Protein AF-A0A935B4H3-F1 (afdb_monomer_lite)

Radius of gyration: 15.58 Å; chains: 1; bounding box: 33×42×38 Å

Secondary structure (DSSP, 8-state):
-TT--EEEEEEEPTTSSEEEEEE---TTTSTT-S-SEEEEEEEEHHHHGGGGGSHHHHHHHHHTT------SEEEEEEEEE-TTS-EEEEEEE-HHHHT--PPPHHHHHHHHHH----SS-HHHHHHHHHHHHHTTTTHHHHHHHHHHHHHHTBTTBSSGGG-TT--EEEEEE---

Sequence (176 aa):
MQWKHYPADDAFDSGGIYQWFYHSHSLEDRPGAAEHGHFHLFARTEALGAETTCARERTFLARFGAHPSAASTRHLVSIGLTPKGLPCSLFTVNSWVTGDQMLSAHATLRLLRGIQLDTGQPIIDRVIVAVLRLNDHALPALMQERDETLLRHQGEAADVLADLSVEELSLLPLEL

Foldseek 3Di:
DAPQWPVNVFFAFPLRFKTKTKGAHDCVVPPPDQFGIKMWIKTFCVNVDCLCVDPQFQVVQVVQLHHDDPFGIETQWMFTAGPVRHTWKIFDWFCLLVVHRYGQLVSSLVCLVVDQGDRVPVVVRCVSNVVSVVCNVVSSVRRVQLSVQSVVCRPVDSGSSNDPVTTTRGMDTDDD

pLDDT: mean 91.7, std 9.9, range [51.44, 98.81]

Structure (mmCIF, N/CA/C/O backbone):
data_AF-A0A935B4H3-F1
#
_entry.id   AF-A0A935B4H3-F1
#
loop_
_atom_site.group_PDB
_atom_site.id
_atom_site.type_symbol
_atom_site.label_atom_id
_atom_site.label_alt_id
_atom_site.label_comp_id
_atom_site.label_asym_id
_atom_site.label_entity_id
_atom_site.label_seq_id
_atom_site.pdbx_PDB_ins_code
_atom_site.Cartn_x
_atom_site.Cartn_y
_atom_site.Cartn_z
_atom_site.occupancy
_atom_site.B_iso_or_equiv
_atom_site.auth_seq_id
_atom_site.auth_comp_id
_atom_site.auth_asym_id
_atom_site.auth_atom_id
_atom_site.pdbx_PDB_model_num
ATOM 1 N N . MET A 1 1 ? 16.447 -13.540 2.835 1.00 51.44 1 MET A N 1
ATOM 2 C CA . MET A 1 1 ? 16.421 -13.209 4.275 1.00 51.44 1 MET A CA 1
ATOM 3 C C . MET A 1 1 ? 15.022 -12.731 4.575 1.00 51.44 1 MET A C 1
ATOM 5 O O . MET A 1 1 ? 14.513 -11.917 3.818 1.00 51.44 1 MET A O 1
ATOM 9 N N . GLN A 1 2 ? 14.415 -13.301 5.606 1.00 62.59 2 GLN A N 1
ATOM 10 C CA . GLN A 1 2 ? 13.102 -12.934 6.133 1.00 62.59 2 GLN A CA 1
ATOM 11 C C . GLN A 1 2 ? 13.032 -11.417 6.364 1.00 62.59 2 GLN A C 1
ATOM 13 O O . GLN A 1 2 ? 14.045 -10.846 6.773 1.00 62.59 2 GLN A O 1
ATOM 18 N N . TRP A 1 3 ? 11.904 -10.774 6.054 1.00 70.44 3 TRP A N 1
ATOM 19 C CA . TRP A 1 3 ? 11.687 -9.323 6.239 1.00 70.44 3 TRP A CA 1
ATOM 20 C C . TRP A 1 3 ? 12.598 -8.383 5.432 1.00 70.44 3 TRP A C 1
ATOM 22 O O . TRP A 1 3 ? 12.433 -7.167 5.475 1.00 70.44 3 TRP A O 1
ATOM 32 N N . LYS A 1 4 ? 13.569 -8.906 4.674 1.00 84.62 4 LYS A N 1
ATOM 33 C CA . LYS A 1 4 ? 14.427 -8.073 3.833 1.00 84.62 4 LYS A CA 1
ATOM 34 C C . LYS A 1 4 ? 13.645 -7.612 2.607 1.00 84.62 4 LYS A C 1
ATOM 36 O O . LYS A 1 4 ? 13.055 -8.436 1.910 1.00 84.62 4 LYS A O 1
ATOM 41 N N . HIS A 1 5 ? 13.731 -6.319 2.324 1.00 91.00 5 HIS A N 1
ATOM 42 C CA . HIS A 1 5 ? 13.156 -5.725 1.129 1.00 91.00 5 HIS A CA 1
ATOM 43 C C . HIS A 1 5 ? 13.936 -6.123 -0.126 1.00 91.00 5 HIS A C 1
ATOM 45 O O . HIS A 1 5 ? 15.172 -6.229 -0.127 1.00 91.00 5 HIS A O 1
ATOM 51 N N . TYR A 1 6 ? 13.187 -6.333 -1.203 1.00 89.94 6 TYR A N 1
ATOM 52 C CA . TYR A 1 6 ? 13.701 -6.548 -2.542 1.00 89.94 6 TYR A CA 1
ATOM 53 C C . TYR A 1 6 ? 12.961 -5.649 -3.544 1.00 89.94 6 TYR A C 1
ATOM 55 O O . TYR A 1 6 ? 11.734 -5.728 -3.625 1.00 89.94 6 TYR A O 1
ATOM 63 N N . PRO A 1 7 ? 13.688 -4.846 -4.343 1.00 91.88 7 PRO A N 1
ATOM 64 C CA . PRO A 1 7 ? 15.139 -4.623 -4.264 1.00 91.88 7 PRO A CA 1
ATOM 65 C C . PRO A 1 7 ? 15.544 -3.970 -2.927 1.00 91.88 7 PRO A C 1
ATOM 67 O O . PRO A 1 7 ? 14.691 -3.530 -2.169 1.00 91.88 7 PRO A O 1
ATOM 70 N N . ALA A 1 8 ? 16.842 -3.970 -2.605 1.00 89.06 8 ALA A N 1
ATOM 71 C CA . ALA A 1 8 ? 17.321 -3.544 -1.283 1.00 89.06 8 ALA A CA 1
ATOM 72 C C . ALA A 1 8 ? 16.995 -2.078 -0.952 1.00 89.06 8 ALA A C 1
ATOM 74 O O . ALA A 1 8 ? 16.825 -1.754 0.218 1.00 89.06 8 ALA A O 1
ATOM 75 N N . ASP A 1 9 ? 16.904 -1.238 -1.982 1.00 89.00 9 ASP A N 1
ATOM 76 C CA . ASP A 1 9 ? 16.574 0.182 -1.867 1.00 89.00 9 ASP A CA 1
ATOM 77 C C . ASP A 1 9 ? 15.100 0.465 -2.194 1.00 89.00 9 ASP A C 1
ATOM 79 O O . ASP A 1 9 ? 14.740 1.619 -2.370 1.00 89.00 9 ASP A O 1
ATOM 83 N N . ASP A 1 10 ? 14.252 -0.563 -2.293 1.00 94.19 10 ASP A N 1
ATOM 84 C CA . ASP A 1 10 ? 12.910 -0.499 -2.878 1.00 94.19 10 ASP A CA 1
ATOM 85 C C . ASP A 1 10 ? 12.917 -0.060 -4.360 1.00 94.19 10 ASP A C 1
ATOM 87 O O . ASP A 1 10 ? 13.889 0.465 -4.908 1.00 94.19 10 ASP A O 1
ATOM 91 N N . ALA A 1 11 ? 11.848 -0.384 -5.079 1.00 96.12 11 ALA A N 1
ATOM 92 C CA . ALA A 1 11 ? 11.705 -0.047 -6.487 1.00 96.12 11 ALA A CA 1
ATOM 93 C C . ALA A 1 11 ? 10.921 1.261 -6.608 1.00 96.12 11 ALA A C 1
ATOM 95 O O . ALA A 1 11 ? 9.755 1.320 -6.216 1.00 96.12 11 ALA A O 1
ATOM 96 N N . PHE A 1 12 ? 11.551 2.299 -7.155 1.00 95.06 12 PHE A N 1
ATOM 97 C CA . PHE A 1 12 ? 10.937 3.608 -7.374 1.00 95.06 12 PHE A CA 1
ATOM 98 C C . PHE A 1 12 ? 10.563 3.795 -8.835 1.00 95.06 12 PHE A C 1
ATOM 100 O O . PHE A 1 12 ? 11.391 3.581 -9.717 1.00 95.06 12 PHE A O 1
ATOM 107 N N . ASP A 1 13 ? 9.330 4.227 -9.077 1.00 93.56 13 ASP A N 1
ATOM 108 C CA . ASP A 1 13 ? 8.869 4.617 -10.406 1.00 93.56 13 ASP A CA 1
ATOM 109 C C . ASP A 1 13 ? 9.590 5.883 -10.894 1.00 93.56 13 ASP A C 1
ATOM 111 O O . ASP A 1 13 ? 9.849 6.801 -10.111 1.00 93.56 13 ASP A O 1
ATOM 115 N N . SER A 1 14 ? 9.882 5.958 -12.194 1.00 90.12 14 SER A N 1
ATOM 116 C CA . SER A 1 14 ? 10.589 7.086 -12.814 1.00 90.12 14 SER A CA 1
ATOM 117 C C . SER A 1 14 ? 9.837 8.421 -12.703 1.00 90.12 14 SER A C 1
ATOM 119 O O . SER A 1 14 ? 10.465 9.482 -12.702 1.00 90.12 14 SER A O 1
ATOM 121 N N . GLY A 1 15 ? 8.510 8.387 -12.538 1.00 87.19 15 GLY A N 1
ATOM 122 C CA . GLY A 1 15 ? 7.676 9.550 -12.233 1.00 87.19 15 GLY A CA 1
ATOM 123 C C . GLY A 1 15 ? 7.695 9.968 -10.758 1.00 87.19 15 GLY A C 1
ATOM 124 O O . GLY A 1 15 ? 7.120 10.998 -10.409 1.00 87.19 15 GLY A O 1
ATOM 125 N N . GLY A 1 16 ? 8.328 9.186 -9.879 1.00 88.38 16 GLY A N 1
ATOM 126 C CA . GLY A 1 16 ? 8.445 9.454 -8.443 1.00 88.38 16 GLY A CA 1
ATOM 127 C C . GLY A 1 16 ? 7.141 9.291 -7.656 1.00 88.38 16 GLY A C 1
ATOM 128 O O . GLY A 1 16 ? 7.106 9.604 -6.466 1.00 88.38 16 GLY A O 1
ATOM 129 N N . ILE A 1 17 ? 6.066 8.816 -8.297 1.00 93.12 17 ILE A N 1
ATOM 130 C CA . ILE A 1 17 ? 4.746 8.672 -7.668 1.00 93.12 17 ILE A CA 1
ATOM 131 C C . ILE A 1 17 ? 4.646 7.364 -6.905 1.00 93.12 17 ILE A C 1
ATOM 133 O O . ILE A 1 17 ? 4.116 7.356 -5.797 1.00 93.12 17 ILE A O 1
ATOM 137 N N . TYR A 1 18 ? 5.130 6.269 -7.483 1.00 96.94 18 TYR A N 1
ATOM 138 C CA . TYR A 1 18 ? 4.917 4.935 -6.942 1.00 96.94 18 TYR A CA 1
ATOM 139 C C . TYR A 1 18 ? 6.217 4.307 -6.459 1.00 96.94 18 TYR A C 1
ATOM 141 O O . TYR A 1 18 ? 7.304 4.577 -6.971 1.00 96.94 18 TYR A O 1
ATOM 149 N N . GLN A 1 19 ? 6.078 3.459 -5.451 1.00 96.69 19 GLN A N 1
ATOM 150 C CA . GLN A 1 19 ? 7.160 2.678 -4.879 1.00 96.69 19 GLN A CA 1
ATOM 151 C C . GLN A 1 19 ? 6.624 1.294 -4.549 1.00 96.69 19 GLN A C 1
ATOM 153 O O . GLN A 1 19 ? 5.505 1.176 -4.049 1.00 96.69 19 GLN A O 1
ATOM 158 N N . TRP A 1 20 ? 7.408 0.251 -4.787 1.00 98.25 20 TRP A N 1
ATOM 159 C CA . TRP A 1 20 ? 7.091 -1.073 -4.271 1.00 98.25 20 TRP A CA 1
ATOM 160 C C . TRP A 1 20 ? 8.327 -1.765 -3.712 1.00 98.25 20 TRP A C 1
ATOM 162 O O . TRP A 1 20 ? 9.449 -1.523 -4.148 1.00 98.25 20 TRP A O 1
ATOM 172 N N . PHE A 1 21 ? 8.113 -2.665 -2.762 1.00 97.44 21 PHE A N 1
ATOM 173 C CA . PHE A 1 21 ? 9.115 -3.651 -2.373 1.00 97.44 21 PHE A CA 1
ATOM 174 C C . PHE A 1 21 ? 8.452 -5.008 -2.184 1.00 97.44 21 PHE A C 1
ATOM 176 O O . PHE A 1 21 ? 7.261 -5.095 -1.890 1.00 97.44 21 PHE A O 1
ATOM 183 N N . TYR A 1 22 ? 9.230 -6.067 -2.365 1.00 96.81 22 TYR A N 1
ATOM 184 C CA . TYR A 1 22 ? 8.861 -7.435 -2.036 1.00 96.81 22 TYR A CA 1
ATOM 185 C C . TYR A 1 22 ? 9.571 -7.876 -0.761 1.00 96.81 22 TYR A C 1
ATOM 187 O O . TYR A 1 22 ? 10.763 -7.617 -0.594 1.00 96.81 22 TYR A O 1
ATOM 195 N N . HIS A 1 23 ? 8.877 -8.621 0.093 1.00 94.12 23 HIS A N 1
ATOM 196 C CA . HIS A 1 23 ? 9.504 -9.367 1.182 1.00 94.12 23 HIS A CA 1
ATOM 197 C C . HIS A 1 23 ? 8.788 -10.698 1.423 1.00 94.12 23 HIS A C 1
ATOM 199 O O . HIS A 1 23 ? 7.708 -10.950 0.896 1.00 94.12 23 HIS A O 1
ATOM 205 N N . SER A 1 24 ? 9.437 -11.585 2.172 1.00 89.25 24 SER A N 1
ATOM 206 C CA . SER A 1 24 ? 8.949 -12.935 2.473 1.00 89.25 24 SER A CA 1
ATOM 207 C C . SER A 1 24 ? 8.984 -13.200 3.968 1.00 89.25 24 SER A C 1
ATOM 209 O O . SER A 1 24 ? 9.978 -12.868 4.627 1.00 89.25 24 SER A O 1
ATOM 211 N N . HIS A 1 25 ? 7.958 -13.887 4.459 1.00 80.50 25 HIS A N 1
ATOM 212 C CA . HIS A 1 25 ? 7.905 -14.417 5.818 1.00 80.50 25 HIS A CA 1
ATOM 213 C C . HIS A 1 25 ? 8.476 -15.837 5.858 1.00 80.50 25 HIS A C 1
ATOM 215 O O . HIS A 1 25 ? 8.554 -16.518 4.834 1.00 80.50 25 HIS A O 1
ATOM 221 N N . SER A 1 26 ? 8.902 -16.299 7.035 1.00 69.69 26 SER A N 1
ATOM 222 C CA . SER A 1 26 ? 9.203 -17.722 7.202 1.00 69.69 26 SER A CA 1
ATOM 223 C C . SER A 1 26 ? 7.907 -18.515 7.381 1.00 69.69 26 SER A C 1
ATOM 225 O O . SER A 1 26 ? 6.886 -17.986 7.821 1.00 69.69 26 SER A O 1
ATOM 227 N N . LEU A 1 27 ? 7.966 -19.818 7.101 1.00 63.16 27 LEU A N 1
ATOM 228 C CA . LEU A 1 27 ? 6.874 -20.739 7.431 1.00 63.16 27 LEU A CA 1
ATOM 229 C C . LEU A 1 27 ? 6.638 -20.852 8.949 1.00 63.16 27 LEU A C 1
ATOM 231 O O . LEU A 1 27 ? 5.563 -21.280 9.354 1.00 63.16 27 LEU A O 1
ATOM 235 N N . GLU A 1 28 ? 7.622 -20.488 9.778 1.00 62.12 28 GLU A N 1
ATOM 236 C CA . GLU A 1 28 ? 7.480 -20.453 11.239 1.00 62.12 28 GLU A CA 1
ATOM 237 C C . GLU A 1 28 ? 6.659 -19.238 11.695 1.00 62.12 28 GLU A C 1
ATOM 239 O O . GLU A 1 28 ? 5.853 -19.367 12.613 1.00 62.12 28 GLU A O 1
ATOM 244 N N . ASP A 1 29 ? 6.795 -18.093 11.014 1.00 64.62 29 ASP A N 1
ATOM 245 C CA . ASP A 1 29 ? 6.001 -16.885 11.287 1.00 64.62 29 ASP A CA 1
ATOM 246 C C . ASP A 1 29 ? 4.543 -17.039 10.846 1.00 64.62 29 ASP A C 1
ATOM 248 O O . ASP A 1 29 ? 3.641 -16.474 11.462 1.00 64.62 29 ASP A O 1
ATOM 252 N N . ARG A 1 30 ? 4.305 -17.782 9.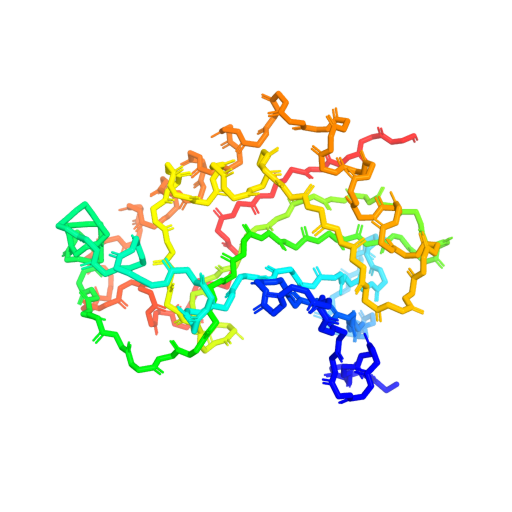754 1.00 65.38 30 ARG A N 1
ATOM 253 C CA . ARG A 1 30 ? 2.966 -18.018 9.194 1.00 65.38 30 ARG A CA 1
ATOM 254 C C . ARG A 1 30 ? 2.730 -19.510 8.901 1.00 65.38 30 ARG A C 1
ATOM 256 O O . ARG A 1 30 ? 2.701 -19.916 7.734 1.00 65.38 30 ARG A O 1
ATOM 263 N N . PRO A 1 31 ? 2.547 -20.355 9.937 1.00 57.00 31 PRO A N 1
ATOM 264 C CA . PRO A 1 31 ? 2.350 -21.790 9.759 1.00 57.00 31 PRO A CA 1
ATOM 265 C C . PRO A 1 31 ? 1.094 -22.085 8.933 1.00 57.00 31 PRO A C 1
ATOM 267 O O . PRO A 1 31 ? -0.010 -21.692 9.300 1.00 57.00 31 PRO A O 1
ATOM 270 N N . GLY A 1 32 ? 1.256 -22.798 7.816 1.00 58.06 32 GLY A N 1
ATOM 271 C CA . GLY A 1 32 ? 0.145 -23.171 6.932 1.00 58.06 32 GLY A CA 1
ATOM 272 C C . GLY A 1 32 ? -0.291 -22.088 5.942 1.00 58.06 32 GLY A C 1
ATOM 273 O O . GLY A 1 32 ? -1.238 -22.319 5.190 1.00 58.06 32 GLY A O 1
ATOM 274 N N . ALA A 1 33 ? 0.394 -20.940 5.889 1.00 63.59 33 ALA A N 1
ATOM 275 C CA . ALA A 1 33 ? 0.126 -19.943 4.863 1.00 63.59 33 ALA A CA 1
ATOM 276 C C . ALA A 1 33 ? 0.500 -20.477 3.472 1.00 63.59 33 ALA A C 1
ATOM 278 O O . ALA A 1 33 ? 1.594 -20.992 3.245 1.00 63.59 33 ALA A O 1
ATOM 279 N N . ALA A 1 34 ? -0.420 -20.317 2.518 1.00 69.12 34 ALA A N 1
ATOM 280 C CA . ALA A 1 34 ? -0.166 -20.574 1.099 1.00 69.12 34 ALA A CA 1
ATOM 281 C C . ALA A 1 34 ? 0.731 -19.497 0.455 1.00 69.12 34 ALA A C 1
ATOM 283 O O . ALA A 1 34 ? 1.113 -19.620 -0.709 1.00 69.12 34 ALA A O 1
ATOM 284 N N . GLU A 1 35 ? 1.048 -18.446 1.210 1.00 80.81 35 GLU A N 1
ATOM 285 C CA . GLU A 1 35 ? 1.853 -17.301 0.816 1.00 80.81 35 GLU A CA 1
ATOM 286 C C . GLU A 1 35 ? 3.341 -17.545 1.123 1.00 80.81 35 GLU A C 1
ATOM 288 O O . GLU A 1 35 ? 3.710 -17.951 2.222 1.00 80.81 35 GLU A O 1
ATOM 293 N N . HI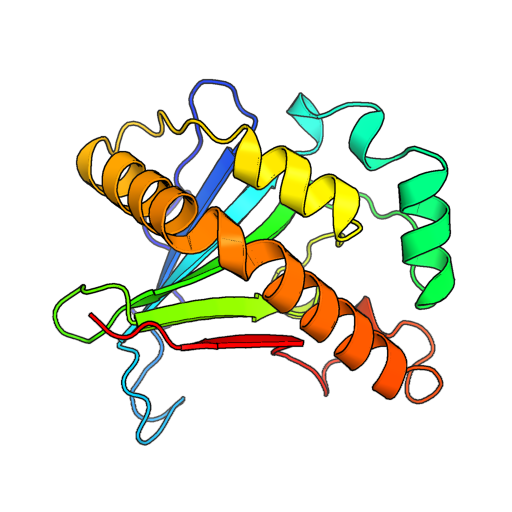S A 1 36 ? 4.207 -17.272 0.150 1.00 86.88 36 HIS A N 1
ATOM 294 C CA . HIS A 1 36 ? 5.662 -17.239 0.327 1.00 86.88 36 HIS A CA 1
ATOM 295 C C . HIS A 1 36 ? 6.167 -15.830 0.665 1.00 86.88 36 HIS A C 1
ATOM 297 O O . HIS A 1 36 ? 7.134 -15.659 1.406 1.00 86.88 36 HIS A O 1
ATOM 303 N N . GLY A 1 37 ? 5.520 -14.813 0.111 1.00 92.19 37 GLY A N 1
ATOM 304 C CA . GLY A 1 37 ? 5.808 -13.414 0.371 1.00 92.19 37 GLY A CA 1
ATOM 305 C C . GLY A 1 37 ? 4.929 -12.518 -0.479 1.00 92.19 37 GLY A C 1
ATOM 306 O O . GLY A 1 37 ? 4.144 -13.002 -1.299 1.00 92.19 37 GLY A O 1
ATOM 307 N N . HIS A 1 38 ? 5.090 -11.214 -0.317 1.00 96.19 38 HIS A N 1
ATOM 308 C CA . HIS A 1 38 ? 4.218 -10.245 -0.951 1.00 96.19 38 HIS A CA 1
ATOM 309 C C . HIS A 1 38 ? 4.935 -8.966 -1.341 1.00 96.19 38 HIS A C 1
ATOM 311 O O . HIS A 1 38 ? 5.950 -8.573 -0.762 1.00 96.19 38 HIS A O 1
ATOM 317 N N . PHE A 1 39 ? 4.353 -8.299 -2.330 1.00 98.06 39 PHE A N 1
ATOM 318 C CA . PHE A 1 39 ? 4.661 -6.910 -2.618 1.00 98.06 39 PHE A CA 1
ATOM 319 C C . PHE A 1 39 ? 3.869 -6.003 -1.688 1.00 98.06 39 PHE A C 1
ATOM 321 O O . PHE A 1 39 ? 2.674 -6.224 -1.519 1.00 98.06 39 PHE A O 1
ATOM 328 N N . HIS A 1 40 ? 4.496 -4.951 -1.175 1.00 98.50 40 HIS A N 1
ATOM 329 C CA . HIS A 1 40 ? 3.794 -3.751 -0.739 1.00 98.50 40 HIS A CA 1
ATOM 330 C C . HIS A 1 40 ? 3.914 -2.691 -1.825 1.00 98.50 40 HIS A C 1
ATOM 332 O O . HIS A 1 40 ? 5.015 -2.413 -2.301 1.00 98.50 40 HIS A O 1
ATOM 338 N N . LEU A 1 41 ? 2.790 -2.087 -2.193 1.00 98.56 41 LEU A N 1
ATOM 339 C CA . LEU A 1 41 ? 2.735 -0.989 -3.145 1.00 98.56 41 LEU A CA 1
ATOM 340 C C . LEU A 1 41 ? 2.340 0.303 -2.428 1.00 98.56 41 LEU A C 1
ATOM 342 O O . LEU A 1 41 ? 1.360 0.342 -1.684 1.00 98.56 41 LEU A O 1
ATOM 346 N N . PHE A 1 42 ? 3.075 1.372 -2.708 1.00 97.94 42 PHE A N 1
ATOM 347 C CA . PHE A 1 42 ? 2.909 2.686 -2.106 1.00 97.94 42 PHE A CA 1
ATOM 348 C C . PHE A 1 42 ? 2.769 3.769 -3.166 1.00 97.94 42 PHE A C 1
ATOM 350 O O . PHE A 1 42 ? 3.314 3.662 -4.267 1.00 97.94 42 PHE A O 1
ATOM 357 N N . ALA A 1 43 ? 2.115 4.860 -2.784 1.00 95.94 43 ALA A N 1
ATOM 358 C CA . ALA A 1 43 ? 2.316 6.153 -3.413 1.00 95.94 43 ALA A CA 1
ATOM 359 C C . ALA A 1 43 ? 3.142 7.084 -2.514 1.00 95.94 43 ALA A C 1
ATOM 361 O O . ALA A 1 43 ? 3.101 6.978 -1.286 1.00 95.94 43 ALA A O 1
ATOM 362 N N . ARG A 1 44 ? 3.875 8.015 -3.122 1.00 93.38 44 ARG A N 1
ATOM 363 C CA . ARG A 1 44 ? 4.747 8.974 -2.439 1.00 93.38 44 ARG A CA 1
ATOM 364 C C . ARG A 1 44 ? 4.125 10.362 -2.408 1.00 93.38 44 ARG A C 1
ATOM 366 O O . ARG A 1 44 ? 3.627 10.869 -3.411 1.00 93.38 44 ARG A O 1
ATOM 373 N N . THR A 1 45 ? 4.172 11.007 -1.249 1.00 85.56 45 THR A N 1
ATOM 374 C CA . THR A 1 45 ? 3.543 12.322 -1.034 1.00 85.56 45 THR A CA 1
ATOM 375 C C . THR A 1 45 ? 4.171 13.436 -1.862 1.00 85.56 45 THR A C 1
ATOM 377 O O . THR A 1 45 ? 3.454 14.330 -2.309 1.00 85.56 45 THR A O 1
ATOM 380 N N . GLU A 1 46 ? 5.482 13.360 -2.103 1.00 79.94 46 GLU A N 1
ATOM 381 C CA . GLU A 1 46 ? 6.266 14.345 -2.860 1.00 79.94 46 GLU A CA 1
ATOM 382 C C . GLU A 1 46 ? 5.688 14.588 -4.259 1.00 79.94 46 GLU A C 1
ATOM 384 O O . GLU A 1 46 ? 5.621 15.731 -4.709 1.00 79.94 46 GLU A O 1
ATOM 389 N N . ALA A 1 47 ? 5.204 13.530 -4.913 1.00 77.62 47 ALA A N 1
ATOM 390 C CA . ALA A 1 47 ? 4.642 13.607 -6.256 1.00 77.62 47 ALA A CA 1
ATOM 391 C C . ALA A 1 47 ? 3.113 13.806 -6.275 1.00 77.62 47 ALA A C 1
ATOM 393 O O . ALA A 1 47 ? 2.566 14.285 -7.266 1.00 77.62 47 ALA A O 1
ATOM 394 N N . LEU A 1 48 ? 2.410 13.472 -5.186 1.00 76.56 48 LEU A N 1
ATOM 395 C CA . LEU A 1 48 ? 0.950 13.617 -5.087 1.00 76.56 48 LEU A CA 1
ATOM 396 C C . LEU A 1 48 ? 0.486 15.008 -4.620 1.00 76.56 48 LEU A C 1
ATOM 398 O O . LEU A 1 48 ? -0.681 15.370 -4.792 1.00 76.56 48 LEU A O 1
ATOM 402 N N . GLY A 1 49 ? 1.370 15.800 -4.010 1.00 72.88 49 GLY A N 1
ATOM 403 C CA . GLY A 1 49 ? 1.071 17.168 -3.589 1.00 72.88 49 GLY A CA 1
ATOM 404 C C . GLY A 1 49 ? -0.134 17.280 -2.641 1.00 72.88 49 GLY A C 1
ATOM 405 O O . GLY A 1 49 ? -0.348 16.446 -1.756 1.00 72.88 49 GLY A O 1
ATOM 406 N N . ALA A 1 50 ? -0.942 18.333 -2.825 1.00 74.06 50 ALA A N 1
ATOM 407 C CA . ALA A 1 50 ? -2.061 18.686 -1.938 1.00 74.06 50 ALA A CA 1
ATOM 408 C C . ALA A 1 50 ? -3.182 17.632 -1.873 1.00 74.06 50 ALA A C 1
ATOM 410 O O . ALA A 1 50 ? -4.030 17.674 -0.981 1.00 74.06 50 ALA A O 1
ATOM 411 N N . GLU A 1 51 ? -3.199 16.674 -2.797 1.00 73.75 51 GLU A N 1
ATOM 412 C CA . GLU A 1 51 ? -4.214 15.629 -2.852 1.00 73.75 51 GLU A CA 1
ATOM 413 C C . GLU A 1 51 ? -4.188 14.715 -1.618 1.00 73.75 51 GLU A C 1
ATOM 415 O O . GLU A 1 51 ? -5.238 14.351 -1.091 1.00 73.75 51 GLU A O 1
ATOM 420 N N . THR A 1 52 ? -2.993 14.442 -1.087 1.00 73.88 52 THR A N 1
ATOM 421 C CA . THR A 1 52 ? -2.786 13.605 0.113 1.00 73.88 52 THR A CA 1
ATOM 422 C C . THR A 1 52 ? -3.096 14.319 1.427 1.00 73.88 52 THR A C 1
ATOM 424 O O . THR A 1 52 ? -3.134 13.692 2.485 1.00 73.88 52 THR A O 1
ATOM 427 N N . THR A 1 53 ? -3.303 15.637 1.380 1.00 79.94 53 THR A N 1
ATOM 428 C CA . THR A 1 53 ? -3.524 16.483 2.561 1.00 79.94 53 THR A CA 1
ATOM 429 C C . THR A 1 53 ? -4.828 17.266 2.482 1.00 79.94 53 THR A C 1
ATOM 431 O O . THR A 1 53 ? -5.073 18.128 3.328 1.00 79.94 53 THR A O 1
ATOM 434 N N . CYS A 1 54 ? -5.688 16.987 1.497 1.00 89.06 54 CYS A N 1
ATOM 435 C CA . CYS A 1 54 ? -6.940 17.709 1.306 1.00 89.06 54 CYS A CA 1
ATOM 436 C C . CYS A 1 54 ? -7.928 17.491 2.471 1.00 89.06 54 CYS A C 1
ATOM 438 O O . CYS A 1 54 ? -7.757 16.613 3.317 1.00 89.06 54 CYS A O 1
ATOM 440 N N . ALA A 1 55 ? -8.990 18.303 2.529 1.00 92.31 55 ALA A N 1
ATOM 441 C CA . ALA A 1 55 ? -9.978 18.229 3.610 1.00 92.31 55 ALA A CA 1
ATOM 442 C C . ALA A 1 55 ? -10.596 16.828 3.766 1.00 92.31 55 ALA A C 1
ATOM 444 O O . ALA A 1 55 ? -10.788 16.385 4.892 1.00 92.31 55 ALA A O 1
ATOM 445 N N . ARG A 1 56 ? -10.835 16.116 2.654 1.00 93.00 56 ARG A N 1
ATOM 446 C CA . ARG A 1 56 ? -11.354 14.740 2.659 1.00 93.00 56 ARG A CA 1
ATOM 447 C C . ARG A 1 56 ? -10.434 13.792 3.426 1.00 93.00 56 ARG A C 1
ATOM 449 O O . ARG A 1 56 ? -10.912 13.072 4.296 1.00 93.00 56 ARG A O 1
ATOM 456 N N . GLU A 1 57 ? -9.134 13.831 3.140 1.00 95.06 57 GLU A N 1
ATOM 457 C CA . GLU A 1 57 ? -8.150 12.965 3.799 1.00 95.06 57 GLU A CA 1
ATOM 458 C C . GLU A 1 57 ? -7.999 13.317 5.280 1.00 95.06 57 GLU A C 1
ATOM 460 O O . GLU A 1 57 ? -7.941 12.431 6.126 1.00 95.06 57 GLU A O 1
ATOM 465 N N . ARG A 1 58 ? -8.053 14.608 5.636 1.00 94.44 58 ARG A N 1
ATOM 466 C CA . ARG A 1 58 ? -8.060 15.019 7.050 1.00 94.44 58 ARG A CA 1
ATOM 467 C C . ARG A 1 58 ? -9.300 14.529 7.795 1.00 94.44 58 ARG A C 1
ATOM 469 O O . ARG A 1 58 ? -9.184 14.095 8.934 1.00 94.44 58 ARG A O 1
ATOM 476 N N . THR A 1 59 ? -10.475 14.587 7.166 1.00 96.38 59 THR A N 1
ATOM 477 C CA . THR A 1 59 ? -11.713 14.042 7.741 1.00 96.38 59 THR A CA 1
ATOM 478 C C . THR A 1 59 ? -11.640 12.525 7.891 1.00 96.38 59 THR A C 1
ATOM 480 O O . THR A 1 59 ? -12.101 12.005 8.903 1.00 96.38 59 THR A O 1
ATOM 483 N N . PHE A 1 60 ? -11.048 11.820 6.923 1.00 96.62 60 PHE A N 1
ATOM 484 C CA . PHE A 1 60 ? -10.819 10.379 7.013 1.00 96.62 60 PHE A CA 1
ATOM 485 C C . PHE A 1 60 ? -9.913 10.022 8.200 1.00 96.62 60 PHE A C 1
ATOM 487 O O . PHE A 1 60 ? -10.317 9.214 9.027 1.00 96.62 60 PHE A O 1
ATOM 494 N N . LEU A 1 61 ? -8.754 10.671 8.349 1.00 96.38 61 LEU A N 1
ATOM 495 C CA . LEU A 1 61 ? -7.845 10.421 9.479 1.00 96.38 61 LEU A CA 1
ATOM 496 C C . LEU A 1 61 ? -8.513 10.709 10.827 1.00 96.38 61 LEU A C 1
ATOM 498 O O . LEU A 1 61 ? -8.521 9.857 11.713 1.00 96.38 61 LEU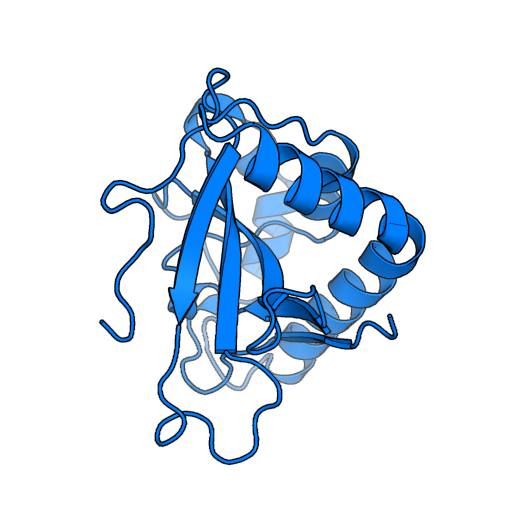 A O 1
ATOM 502 N N . ALA A 1 62 ? -9.155 11.875 10.951 1.00 96.00 62 ALA A N 1
ATOM 503 C CA . ALA A 1 62 ? -9.819 12.280 12.187 1.00 96.00 62 ALA A CA 1
ATOM 504 C C . ALA A 1 62 ? -10.938 11.313 12.601 1.00 96.00 62 ALA A C 1
ATOM 506 O O . ALA A 1 62 ? -11.195 11.148 13.792 1.00 96.00 62 ALA A O 1
ATOM 507 N N . ARG A 1 63 ? -11.588 10.643 11.637 1.00 96.31 63 ARG A N 1
ATOM 508 C CA . ARG A 1 63 ? -12.597 9.614 11.919 1.00 96.31 63 ARG A CA 1
ATOM 509 C C . ARG A 1 63 ? -12.021 8.448 12.725 1.00 96.31 63 ARG A C 1
ATOM 511 O O . ARG A 1 63 ? -12.766 7.858 13.497 1.00 96.31 63 ARG A O 1
ATOM 518 N N . PHE A 1 64 ? -10.739 8.134 12.560 1.00 96.81 64 PHE A N 1
ATOM 519 C CA . PHE A 1 64 ? -10.050 7.028 13.231 1.00 96.81 64 PHE A CA 1
ATOM 520 C C . PHE A 1 64 ? -9.102 7.490 14.346 1.00 96.81 64 PHE A C 1
ATOM 522 O O . PHE A 1 64 ? -8.278 6.708 14.807 1.00 96.81 64 PHE A O 1
ATOM 529 N N . GLY A 1 65 ? -9.225 8.749 14.785 1.00 95.44 65 GLY A N 1
ATOM 530 C CA . GLY A 1 65 ? -8.390 9.320 15.846 1.00 95.44 65 GLY A CA 1
ATOM 531 C C . GLY A 1 65 ? -6.975 9.706 15.406 1.00 95.44 65 GLY A C 1
ATOM 532 O O . GLY A 1 65 ? -6.196 10.195 16.219 1.00 95.44 65 GLY A O 1
ATOM 533 N N . ALA A 1 66 ? -6.660 9.551 14.119 1.00 95.25 66 ALA A N 1
ATOM 534 C CA . ALA A 1 66 ? -5.358 9.870 13.559 1.00 95.25 66 ALA A CA 1
ATOM 535 C C . ALA A 1 66 ? -5.240 11.349 13.161 1.00 95.25 66 ALA A C 1
ATOM 537 O O . ALA A 1 66 ? -6.215 12.030 12.816 1.00 95.25 66 ALA A O 1
ATOM 538 N N . HIS A 1 67 ? -4.001 11.831 13.117 1.00 91.88 67 HIS A N 1
ATOM 539 C CA . HIS A 1 67 ? -3.649 13.165 12.637 1.00 91.88 67 HIS A CA 1
ATOM 540 C C . HIS A 1 67 ? -2.709 13.086 11.426 1.00 91.88 67 HIS A C 1
ATOM 542 O O . HIS A 1 67 ? -2.006 12.089 11.261 1.00 91.88 67 HIS A O 1
ATOM 548 N N . PRO A 1 68 ? -2.664 14.126 10.569 1.00 91.44 68 PRO A N 1
ATOM 549 C CA . PRO A 1 68 ? -1.682 14.184 9.494 1.00 91.44 68 PRO A CA 1
ATOM 550 C C . PRO A 1 68 ? -0.257 14.017 10.030 1.00 91.44 68 PRO A C 1
ATOM 552 O O . PRO A 1 68 ? 0.125 14.674 11.000 1.00 91.44 68 PRO A O 1
ATOM 555 N N . SER A 1 69 ? 0.527 13.166 9.377 1.00 89.25 69 SER A N 1
ATOM 556 C CA . SER A 1 69 ? 1.910 12.867 9.731 1.00 89.25 69 SER A CA 1
ATOM 557 C C . SER A 1 69 ? 2.868 13.307 8.621 1.00 89.25 69 SER A C 1
ATOM 559 O O . SER A 1 69 ? 2.473 13.597 7.489 1.00 89.25 69 SER A O 1
ATOM 561 N N . ALA A 1 70 ? 4.159 13.349 8.950 1.00 89.06 70 ALA A N 1
ATOM 562 C CA . ALA A 1 70 ? 5.222 13.630 7.989 1.00 89.06 70 ALA A CA 1
ATOM 563 C C . ALA A 1 70 ? 5.646 12.390 7.174 1.00 89.06 70 ALA A C 1
ATOM 565 O O . ALA A 1 70 ? 6.645 12.456 6.460 1.00 89.06 70 ALA A O 1
ATOM 566 N N . ALA A 1 71 ? 4.924 11.264 7.279 1.00 92.12 71 ALA A N 1
ATOM 567 C CA . ALA A 1 71 ? 5.232 10.060 6.514 1.00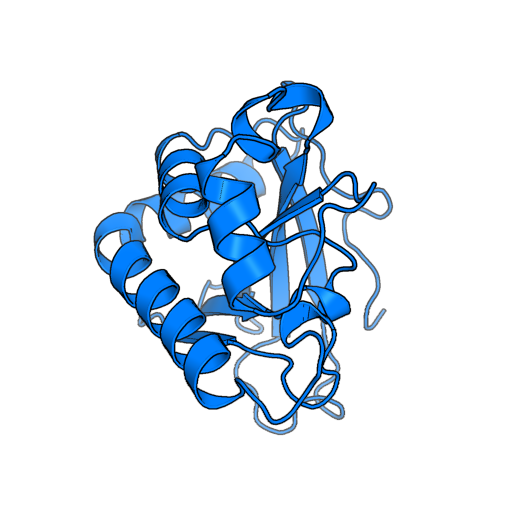 92.12 71 ALA A CA 1
ATOM 568 C C . ALA A 1 71 ? 5.251 10.374 5.011 1.00 92.12 71 ALA A C 1
ATOM 570 O O . ALA A 1 71 ? 4.346 11.034 4.488 1.00 92.12 71 ALA A O 1
ATOM 571 N N . SER A 1 72 ? 6.273 9.890 4.310 1.00 92.19 72 SER A N 1
ATOM 572 C CA . SER A 1 72 ? 6.468 10.136 2.877 1.00 92.19 72 SER A CA 1
ATOM 573 C C . SER A 1 72 ? 5.703 9.157 1.983 1.00 92.19 72 SER A C 1
ATOM 575 O O . SER A 1 72 ? 5.556 9.407 0.787 1.00 92.19 72 SER A O 1
ATOM 577 N N . THR A 1 73 ? 5.180 8.069 2.550 1.00 95.12 73 THR A N 1
ATOM 578 C CA . THR A 1 73 ? 4.526 6.972 1.827 1.00 95.12 73 THR A CA 1
ATOM 579 C C . THR A 1 73 ? 3.051 6.833 2.196 1.00 95.12 73 THR A C 1
ATOM 581 O O . THR A 1 73 ? 2.604 7.266 3.261 1.00 95.12 73 THR A O 1
ATOM 584 N N . ARG A 1 74 ? 2.279 6.259 1.274 1.00 96.38 74 ARG A N 1
ATOM 585 C CA . ARG A 1 74 ? 0.854 5.937 1.383 1.00 96.38 74 ARG A CA 1
ATOM 586 C C . ARG A 1 74 ? 0.671 4.511 0.874 1.00 96.38 74 ARG A C 1
ATOM 588 O O . ARG A 1 74 ? 0.755 4.306 -0.337 1.00 96.38 74 ARG A O 1
ATOM 595 N N . HIS A 1 75 ? 0.506 3.530 1.757 1.00 98.12 75 HIS A N 1
ATOM 596 C CA . HIS A 1 75 ? 0.264 2.141 1.366 1.00 98.12 75 HIS A CA 1
ATOM 597 C C . HIS A 1 75 ? -1.052 2.068 0.593 1.00 98.12 75 HIS A C 1
ATOM 599 O O . HIS A 1 75 ? -2.065 2.656 0.982 1.00 98.12 75 HIS A O 1
ATOM 605 N N . LEU A 1 76 ? -1.010 1.414 -0.564 1.00 98.31 76 LEU A N 1
ATOM 606 C CA . LEU A 1 76 ? -2.166 1.280 -1.441 1.00 98.31 76 LEU A CA 1
ATOM 607 C C . LEU A 1 76 ? -2.787 -0.104 -1.302 1.00 98.31 76 LEU A C 1
ATOM 609 O O . LEU A 1 76 ? -3.991 -0.216 -1.089 1.00 98.31 76 LEU A O 1
ATOM 613 N N . VAL A 1 77 ? -1.973 -1.144 -1.474 1.00 98.75 77 VAL A N 1
ATOM 614 C CA . VAL A 1 77 ? -2.382 -2.549 -1.424 1.00 98.75 77 VAL A CA 1
ATOM 615 C C . VAL A 1 77 ? -1.134 -3.427 -1.380 1.00 98.75 77 VAL A C 1
ATOM 617 O O . VAL A 1 77 ? -0.061 -3.025 -1.839 1.00 98.75 77 VAL A O 1
ATOM 620 N N . SER A 1 78 ? -1.279 -4.632 -0.848 1.00 98.56 78 SER A N 1
ATOM 621 C CA . SER A 1 78 ? -0.278 -5.686 -0.932 1.00 98.56 78 SER A CA 1
ATOM 622 C C . SER A 1 78 ? -0.735 -6.807 -1.863 1.00 98.56 78 SER A C 1
ATOM 624 O O . SER A 1 78 ? -1.928 -7.092 -1.957 1.00 98.56 78 SER A O 1
ATOM 626 N N . ILE A 1 79 ? 0.216 -7.436 -2.558 1.00 98.00 79 ILE A N 1
ATOM 627 C CA . ILE A 1 79 ? -0.031 -8.566 -3.467 1.00 98.00 79 ILE A CA 1
ATOM 628 C C . ILE A 1 79 ? 0.708 -9.788 -2.935 1.00 98.00 79 ILE A C 1
ATOM 630 O O . ILE A 1 79 ? 1.934 -9.851 -3.045 1.00 98.00 79 ILE A O 1
ATOM 634 N N . GLY A 1 80 ? -0.032 -10.750 -2.388 1.00 95.81 80 GLY A N 1
ATOM 635 C CA . GLY A 1 80 ? 0.509 -12.023 -1.919 1.00 95.81 80 GLY A CA 1
ATOM 636 C C . GLY A 1 80 ? 0.860 -12.950 -3.072 1.00 95.81 80 GLY A C 1
ATOM 637 O O . GLY A 1 80 ? 0.118 -13.033 -4.053 1.00 95.81 80 GLY A O 1
ATOM 638 N N . LEU A 1 81 ? 1.983 -13.657 -2.953 1.00 94.19 81 LEU A N 1
ATOM 639 C CA . LEU A 1 81 ? 2.448 -14.649 -3.917 1.00 94.19 81 LEU A CA 1
ATOM 640 C C . LEU A 1 81 ? 2.561 -16.033 -3.279 1.00 94.19 81 LEU A C 1
ATOM 642 O O . LEU A 1 81 ? 3.092 -16.197 -2.182 1.00 94.19 81 LEU A O 1
ATOM 646 N N . THR A 1 82 ? 2.170 -17.055 -4.031 1.00 91.44 82 THR A N 1
ATOM 647 C CA . THR A 1 82 ? 2.466 -18.458 -3.712 1.00 91.44 82 THR A CA 1
ATOM 648 C C . THR A 1 82 ? 3.975 -18.750 -3.778 1.00 91.44 82 THR A C 1
ATOM 650 O O . THR A 1 82 ? 4.718 -18.010 -4.428 1.00 91.44 82 THR A O 1
ATOM 653 N N . PRO A 1 83 ? 4.456 -19.894 -3.246 1.00 87.69 83 PRO A N 1
ATOM 654 C CA . PRO A 1 83 ? 5.839 -20.354 -3.436 1.00 87.69 83 PRO A CA 1
ATOM 655 C C . PRO A 1 83 ? 6.280 -20.504 -4.897 1.00 87.69 83 PRO A C 1
ATOM 657 O O . PRO A 1 83 ? 7.474 -20.534 -5.183 1.00 87.69 83 PRO A O 1
ATOM 660 N N . LYS A 1 84 ? 5.330 -20.600 -5.836 1.00 88.69 84 LYS A N 1
ATOM 661 C CA . LYS A 1 84 ? 5.604 -20.639 -7.279 1.00 88.69 84 LYS A CA 1
ATOM 662 C C . LYS A 1 84 ? 5.671 -19.244 -7.916 1.00 88.69 84 LYS A C 1
ATOM 664 O O . LYS A 1 84 ? 5.847 -19.149 -9.126 1.00 88.69 84 LYS A O 1
ATOM 669 N N . GLY A 1 85 ? 5.508 -18.177 -7.132 1.00 89.00 85 GLY A N 1
ATOM 670 C CA . GLY A 1 85 ? 5.501 -16.790 -7.598 1.00 89.00 85 GLY A CA 1
ATOM 671 C C . GLY A 1 85 ? 4.187 -16.344 -8.245 1.00 89.00 85 GLY A C 1
ATOM 672 O O . GLY A 1 85 ? 4.157 -15.300 -8.888 1.00 89.00 85 GLY A O 1
ATOM 673 N N . LEU A 1 86 ? 3.107 -17.123 -8.106 1.00 92.50 86 LEU A N 1
ATOM 674 C CA . LEU A 1 86 ? 1.788 -16.754 -8.631 1.00 92.50 86 LEU A CA 1
ATOM 675 C C . LEU A 1 86 ? 1.042 -15.857 -7.634 1.00 92.50 86 LEU A C 1
ATOM 677 O O . LEU A 1 86 ? 1.004 -16.235 -6.462 1.00 92.50 86 LEU A O 1
ATOM 681 N N . PRO A 1 87 ? 0.423 -14.744 -8.067 1.00 95.06 87 PRO A N 1
ATOM 682 C CA . PRO A 1 87 ? -0.456 -13.939 -7.221 1.00 95.06 87 PRO A CA 1
ATOM 683 C C . PRO A 1 87 ? -1.587 -14.777 -6.613 1.00 95.06 87 PRO A C 1
ATOM 685 O O . PRO A 1 87 ? -2.287 -15.470 -7.340 1.00 95.06 87 PRO A O 1
ATOM 688 N N . CYS A 1 88 ? -1.773 -14.726 -5.297 1.00 94.62 88 CYS A N 1
ATOM 689 C CA . CYS A 1 88 ? -2.806 -15.496 -4.590 1.00 94.62 88 CYS A CA 1
ATOM 690 C C . CYS A 1 88 ? -3.706 -14.657 -3.685 1.00 94.62 88 CYS A C 1
ATOM 692 O O . CYS A 1 88 ? -4.722 -15.162 -3.215 1.00 94.62 88 CYS A O 1
ATOM 694 N N . SER A 1 89 ? -3.357 -13.399 -3.421 1.00 96.56 89 SER A N 1
ATOM 695 C CA . SER A 1 89 ? -4.205 -12.499 -2.641 1.00 96.56 89 SER A CA 1
ATOM 696 C C . SER A 1 89 ? -3.915 -11.029 -2.928 1.00 96.56 89 SER A C 1
ATOM 698 O O . SER A 1 89 ? -2.804 -10.660 -3.319 1.00 96.56 89 SER A O 1
ATOM 700 N N . LEU A 1 90 ? -4.921 -10.189 -2.690 1.00 98.25 90 LEU A N 1
ATOM 701 C CA . LEU A 1 90 ? -4.774 -8.756 -2.456 1.00 98.25 90 LEU A CA 1
ATOM 702 C C . LEU A 1 90 ? -5.189 -8.457 -1.021 1.00 98.25 90 LEU A C 1
ATOM 704 O O . LEU A 1 90 ? -6.220 -8.952 -0.581 1.00 98.25 90 LEU A O 1
ATOM 708 N N . PHE A 1 91 ? -4.427 -7.650 -0.296 1.00 98.31 91 PHE A N 1
ATOM 709 C CA . PHE A 1 91 ? -4.775 -7.295 1.080 1.00 98.31 91 PHE A CA 1
ATOM 710 C C . PHE A 1 91 ? -4.290 -5.898 1.448 1.00 98.31 91 PHE A C 1
ATOM 712 O O . PHE A 1 91 ? -3.458 -5.300 0.761 1.00 98.31 91 PHE A O 1
ATOM 719 N N . THR A 1 92 ? -4.824 -5.359 2.536 1.00 98.81 92 THR A N 1
ATOM 720 C CA . THR A 1 92 ? -4.416 -4.057 3.076 1.00 98.81 92 THR A CA 1
ATOM 721 C C . THR A 1 92 ? -3.991 -4.214 4.519 1.00 98.81 92 THR A C 1
ATOM 723 O O . THR A 1 92 ? -4.631 -4.956 5.263 1.00 98.81 92 THR A O 1
ATOM 726 N N . VAL A 1 93 ? -2.972 -3.469 4.926 1.00 98.56 93 VAL A N 1
ATOM 727 C CA . VAL A 1 93 ? -2.461 -3.487 6.297 1.00 98.56 93 VAL A CA 1
ATOM 728 C C . VAL A 1 93 ? -2.720 -2.158 6.991 1.00 98.56 93 VAL A C 1
ATOM 730 O O . VAL A 1 93 ? -2.991 -1.144 6.343 1.00 98.56 93 VAL A O 1
ATOM 733 N N . ASN A 1 94 ? -2.668 -2.174 8.315 1.00 98.50 94 ASN A N 1
ATOM 734 C CA . ASN A 1 94 ? -2.788 -0.980 9.133 1.00 98.50 94 ASN A CA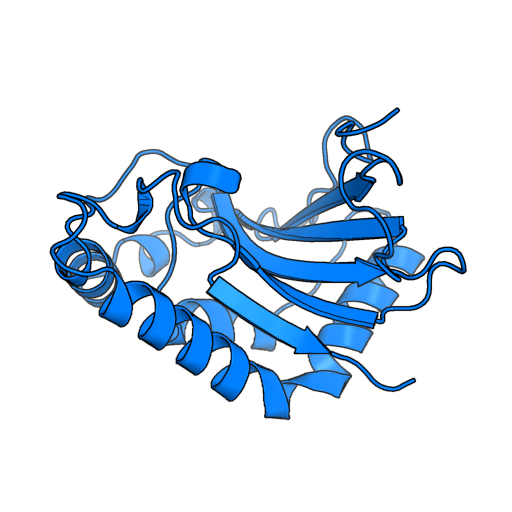 1
ATOM 735 C C . ASN A 1 94 ? -1.525 -0.104 9.041 1.00 98.50 94 ASN A C 1
ATOM 737 O O . ASN A 1 94 ? -0.431 -0.603 8.778 1.00 98.50 94 ASN A O 1
ATOM 741 N N . SER A 1 95 ? -1.650 1.208 9.264 1.00 97.81 95 SER A N 1
ATOM 742 C CA . SER A 1 95 ? -0.553 2.147 9.011 1.00 97.81 95 SER A CA 1
ATOM 743 C C . SER A 1 95 ? 0.669 1.929 9.890 1.00 97.81 95 SER A C 1
ATOM 745 O O . SER A 1 95 ? 1.789 2.152 9.429 1.00 97.81 95 SER A O 1
ATOM 747 N N . TRP A 1 96 ? 0.495 1.440 11.120 1.00 96.88 96 TRP A N 1
ATOM 748 C CA . TRP A 1 96 ? 1.627 1.082 11.977 1.00 96.88 96 TRP A CA 1
ATOM 749 C C . TRP A 1 96 ? 2.523 -0.004 11.362 1.00 96.88 96 TRP A C 1
ATOM 751 O O . TRP A 1 96 ? 3.724 -0.001 11.622 1.00 96.88 96 TRP A O 1
ATOM 761 N N . VAL A 1 97 ? 1.973 -0.886 10.515 1.00 96.69 97 VAL A N 1
ATOM 762 C CA . VAL A 1 97 ? 2.717 -1.977 9.861 1.00 96.69 97 VAL A CA 1
ATOM 763 C C . VAL A 1 97 ? 3.756 -1.416 8.896 1.00 96.69 97 VAL A C 1
ATOM 765 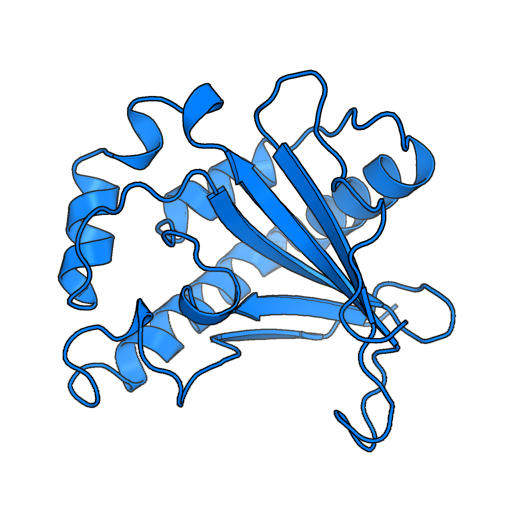O O . VAL A 1 97 ? 4.874 -1.916 8.815 1.00 96.69 97 VAL A O 1
ATOM 768 N N . THR A 1 98 ? 3.397 -0.356 8.171 1.00 95.25 98 THR A N 1
ATOM 769 C CA . THR A 1 98 ? 4.254 0.247 7.141 1.00 95.25 98 THR A CA 1
ATOM 770 C C . THR A 1 98 ? 4.854 1.594 7.535 1.00 95.25 98 THR A C 1
ATOM 772 O O . THR A 1 98 ? 5.628 2.163 6.765 1.00 95.25 98 THR A O 1
ATOM 775 N N . GLY A 1 99 ? 4.498 2.128 8.706 1.00 95.62 99 GLY A N 1
ATOM 776 C CA . GLY A 1 99 ? 4.877 3.474 9.143 1.00 95.62 99 GLY A CA 1
ATOM 777 C C . GLY A 1 99 ? 4.370 4.583 8.212 1.00 95.62 99 GLY A C 1
ATOM 778 O O . GLY A 1 99 ? 4.989 5.645 8.121 1.00 95.62 99 GLY A O 1
ATOM 779 N N . ASP A 1 100 ? 3.290 4.323 7.474 1.00 95.88 100 ASP A N 1
ATOM 780 C CA . ASP A 1 100 ? 2.749 5.226 6.462 1.00 95.88 100 ASP A CA 1
ATOM 781 C C . ASP A 1 100 ? 1.643 6.128 7.055 1.00 95.88 100 ASP A C 1
ATOM 783 O O . ASP A 1 100 ? 1.392 6.136 8.260 1.00 95.88 100 ASP A O 1
ATOM 787 N N . GLN A 1 101 ? 0.983 6.928 6.216 1.00 95.06 101 GLN A N 1
ATOM 788 C CA . GLN A 1 101 ? -0.271 7.586 6.593 1.00 95.06 101 GLN A CA 1
ATOM 789 C C . GLN A 1 101 ? -1.367 7.114 5.649 1.00 95.06 101 GLN A C 1
ATOM 791 O O . GLN A 1 101 ? -1.374 7.497 4.485 1.00 95.06 101 GLN A O 1
ATOM 796 N N . MET A 1 102 ? -2.337 6.359 6.143 1.00 97.19 102 MET A N 1
ATOM 797 C CA . MET A 1 102 ? -3.394 5.827 5.291 1.00 97.19 102 MET A CA 1
ATOM 798 C C . MET A 1 102 ? -4.161 6.906 4.508 1.00 97.19 102 MET A C 1
ATOM 800 O O . MET A 1 102 ? -4.487 7.978 5.026 1.00 97.19 102 MET A O 1
ATOM 804 N N . LEU A 1 103 ? -4.492 6.585 3.254 1.00 96.81 103 LEU A N 1
ATOM 805 C CA . LEU A 1 103 ? -5.443 7.339 2.439 1.00 96.81 103 LEU A CA 1
ATOM 806 C C . LEU A 1 103 ? -6.854 6.751 2.536 1.00 96.81 103 LEU A C 1
ATOM 808 O O . LEU A 1 103 ? -7.054 5.539 2.686 1.00 96.81 103 LEU A O 1
ATOM 812 N N . SER A 1 104 ? -7.846 7.617 2.348 1.00 97.25 104 SER A N 1
ATOM 813 C CA . SER A 1 104 ? -9.236 7.211 2.182 1.00 97.25 104 SER A CA 1
ATOM 814 C C . SER A 1 104 ? -9.391 6.237 1.014 1.00 97.25 104 SER A C 1
ATOM 816 O O . SER A 1 104 ? -8.676 6.328 0.011 1.00 97.25 104 SER A O 1
ATOM 818 N N . ALA A 1 105 ? -10.381 5.342 1.100 1.00 97.88 105 ALA A N 1
ATOM 819 C CA . ALA A 1 105 ? -10.678 4.376 0.040 1.00 97.88 105 ALA A CA 1
ATOM 820 C C . ALA A 1 105 ? -10.821 5.056 -1.333 1.00 97.88 105 ALA A C 1
ATOM 822 O O . ALA A 1 105 ? -10.338 4.561 -2.349 1.00 97.88 105 ALA A O 1
ATOM 823 N N . HIS A 1 106 ? -11.426 6.247 -1.359 1.00 95.88 106 HIS A N 1
ATOM 824 C CA . HIS A 1 106 ? -11.581 7.048 -2.569 1.00 95.88 106 HIS A CA 1
ATOM 825 C C . HIS A 1 106 ? -10.237 7.430 -3.208 1.00 95.88 106 HIS A C 1
ATOM 827 O O . HIS A 1 106 ? -10.056 7.249 -4.415 1.00 95.88 106 HIS A O 1
ATOM 833 N N . ALA A 1 107 ? -9.301 7.963 -2.418 1.00 95.94 107 ALA A N 1
ATOM 834 C CA . ALA A 1 107 ? -7.995 8.376 -2.916 1.00 95.94 107 ALA A CA 1
ATOM 835 C C . ALA A 1 107 ? -7.141 7.165 -3.320 1.00 95.94 107 ALA A C 1
ATOM 837 O O . ALA A 1 107 ? -6.551 7.187 -4.402 1.00 95.94 107 ALA A O 1
ATOM 838 N N . THR A 1 108 ? -7.150 6.091 -2.521 1.00 97.56 108 THR A N 1
ATOM 839 C CA . THR A 1 108 ? -6.458 4.832 -2.839 1.00 97.56 108 THR A CA 1
ATOM 840 C C . THR A 1 108 ? -6.951 4.236 -4.159 1.00 97.56 108 THR A C 1
ATOM 842 O O . THR A 1 108 ? -6.145 3.970 -5.049 1.00 97.56 108 THR A O 1
ATOM 845 N N . LEU A 1 109 ? -8.268 4.095 -4.350 1.00 97.75 109 LEU A N 1
ATOM 846 C CA . LEU A 1 109 ? -8.840 3.535 -5.583 1.00 97.75 109 LEU A CA 1
ATOM 847 C C . LEU A 1 109 ? -8.503 4.366 -6.818 1.00 97.75 109 LEU A C 1
ATOM 849 O O . LEU A 1 109 ? -8.227 3.815 -7.881 1.00 97.75 109 LEU A O 1
ATOM 853 N N . ARG A 1 110 ? -8.518 5.694 -6.698 1.00 95.56 110 ARG A N 1
ATOM 854 C CA . ARG A 1 110 ? -8.151 6.579 -7.806 1.00 95.56 110 ARG A CA 1
ATOM 855 C C . ARG A 1 110 ? -6.686 6.383 -8.213 1.00 95.56 110 ARG A C 1
ATOM 857 O O . ARG A 1 110 ? -6.416 6.310 -9.409 1.00 95.56 110 ARG A O 1
ATOM 864 N N . LEU A 1 111 ? -5.770 6.241 -7.250 1.00 96.12 111 LEU A N 1
ATOM 865 C CA . LEU A 1 111 ? -4.357 5.950 -7.523 1.00 96.12 111 LEU A CA 1
ATOM 866 C C . LEU A 1 111 ? -4.176 4.574 -8.171 1.00 96.12 111 LEU A C 1
ATOM 868 O O . LEU A 1 111 ? -3.549 4.471 -9.221 1.00 96.12 111 LEU A O 1
ATOM 872 N N . LEU A 1 112 ? -4.806 3.531 -7.624 1.00 97.38 112 LEU A N 1
ATOM 873 C CA . LEU A 1 112 ? -4.757 2.179 -8.194 1.00 97.38 112 LEU A CA 1
ATOM 874 C C . LEU A 1 112 ? -5.327 2.131 -9.625 1.00 97.38 112 LEU A C 1
ATOM 876 O O . LEU A 1 112 ? -4.770 1.484 -10.513 1.00 97.38 112 LEU A O 1
ATOM 880 N N . ARG A 1 113 ? -6.398 2.876 -9.913 1.00 95.56 113 ARG A N 1
ATOM 881 C CA . ARG A 1 113 ? -6.954 2.998 -11.272 1.00 95.56 113 ARG A CA 1
ATOM 882 C C . ARG A 1 113 ? -6.044 3.762 -12.224 1.00 95.56 113 ARG A C 1
ATOM 884 O O . ARG A 1 113 ? -5.975 3.417 -13.397 1.00 95.56 113 ARG A O 1
ATOM 891 N N . GLY A 1 114 ? -5.310 4.754 -11.735 1.00 93.94 114 GLY A N 1
ATOM 892 C CA . GLY A 1 114 ? -4.357 5.531 -12.527 1.00 93.94 114 GLY A CA 1
ATOM 893 C C . GLY A 1 114 ? -2.969 4.904 -12.656 1.00 93.94 114 GLY A C 1
ATOM 894 O O . GLY A 1 114 ? -2.131 5.469 -13.350 1.00 93.94 114 GLY A O 1
ATOM 895 N N . ILE A 1 115 ? -2.707 3.772 -11.994 1.00 95.50 115 ILE A N 1
ATOM 896 C CA . ILE A 1 115 ? -1.336 3.293 -11.834 1.00 95.50 115 ILE A CA 1
ATOM 897 C C . ILE A 1 115 ? -0.651 2.944 -13.159 1.00 95.50 115 ILE A C 1
ATOM 899 O O . ILE A 1 115 ? -1.199 2.245 -14.022 1.00 95.50 115 ILE A O 1
ATOM 903 N N . GLN A 1 116 ? 0.581 3.424 -13.268 1.00 94.69 116 GLN A N 1
ATOM 904 C CA . GLN A 1 116 ? 1.586 3.047 -14.249 1.00 94.69 116 GLN A CA 1
ATOM 905 C C . GLN A 1 116 ? 2.898 2.892 -13.477 1.00 94.69 116 GLN A C 1
ATOM 907 O O . GLN A 1 116 ? 3.137 3.652 -12.542 1.00 94.69 116 GLN A O 1
ATOM 912 N N . LEU A 1 117 ? 3.684 1.875 -13.824 1.00 97.31 117 LEU A N 1
ATOM 913 C CA . LEU A 1 117 ? 4.958 1.582 -13.175 1.00 97.31 117 LEU A CA 1
ATOM 914 C C . LEU A 1 117 ? 6.060 1.503 -14.229 1.00 97.31 117 LEU A C 1
ATOM 916 O O . LEU A 1 117 ? 5.923 0.788 -15.224 1.00 97.31 117 LEU A O 1
ATOM 920 N N . ASP A 1 118 ? 7.137 2.222 -13.964 1.00 96.81 118 ASP A N 1
ATOM 921 C CA . ASP A 1 118 ? 8.407 2.220 -14.670 1.00 96.81 118 ASP A CA 1
ATOM 922 C C . ASP A 1 118 ? 9.532 2.283 -13.628 1.00 96.81 118 ASP A C 1
ATOM 924 O O . ASP A 1 118 ? 10.146 3.323 -13.386 1.00 96.81 118 ASP A O 1
ATOM 928 N N . THR A 1 119 ? 9.760 1.161 -12.943 1.00 96.38 119 THR A N 1
ATOM 929 C CA . THR A 1 119 ? 10.716 1.064 -11.826 1.00 96.38 119 THR A CA 1
ATOM 930 C C . THR A 1 119 ? 12.088 0.531 -12.241 1.00 96.38 119 THR A C 1
ATOM 932 O O . THR A 1 119 ? 12.931 0.188 -11.409 1.00 96.38 119 THR A O 1
ATOM 935 N N . GLY A 1 120 ? 12.311 0.377 -13.549 1.00 95.12 120 GLY A N 1
ATOM 936 C CA . GLY A 1 120 ? 13.443 -0.377 -14.088 1.00 95.12 120 GLY A CA 1
ATOM 937 C C . GLY A 1 120 ? 13.291 -1.900 -13.956 1.00 95.12 120 GLY A C 1
ATOM 938 O O . GLY A 1 120 ? 14.205 -2.633 -14.332 1.00 95.12 120 GLY A O 1
ATOM 939 N N . GLN A 1 121 ? 12.138 -2.393 -13.480 1.00 95.88 121 GLN A N 1
ATOM 940 C CA . GLN A 1 121 ? 11.814 -3.819 -13.340 1.00 95.88 121 GLN A CA 1
ATOM 941 C C . GLN A 1 121 ? 10.617 -4.206 -14.226 1.00 95.88 121 GLN A C 1
ATOM 943 O O . GLN A 1 121 ? 9.564 -4.620 -13.734 1.00 95.88 121 GLN A O 1
ATOM 948 N N . PRO A 1 122 ? 10.757 -4.153 -15.563 1.00 96.38 122 PRO A N 1
ATOM 949 C CA . PRO A 1 122 ? 9.621 -4.149 -16.485 1.00 96.38 122 PRO A CA 1
ATOM 950 C C . PRO A 1 122 ? 8.757 -5.417 -16.442 1.00 96.38 122 PRO A C 1
ATOM 952 O O . PRO A 1 122 ? 7.590 -5.380 -16.822 1.00 96.38 122 PRO A O 1
ATOM 955 N N . ILE A 1 123 ? 9.308 -6.563 -16.030 1.00 96.69 123 ILE A N 1
ATOM 956 C CA . ILE A 1 123 ? 8.522 -7.796 -15.869 1.00 96.69 123 ILE A CA 1
ATOM 957 C C . ILE A 1 123 ? 7.648 -7.707 -14.614 1.00 96.69 123 ILE A C 1
ATOM 959 O O . ILE A 1 123 ? 6.461 -8.015 -14.689 1.00 96.69 123 ILE A O 1
ATOM 963 N N . ILE A 1 124 ? 8.218 -7.262 -13.494 1.00 96.94 124 ILE A N 1
ATOM 964 C CA . ILE A 1 124 ? 7.511 -7.150 -12.214 1.00 96.94 124 ILE A CA 1
ATOM 965 C C . ILE A 1 124 ? 6.460 -6.045 -12.282 1.00 96.94 124 ILE A C 1
ATOM 967 O O . ILE A 1 124 ? 5.309 -6.290 -11.935 1.00 96.94 124 ILE A O 1
ATOM 971 N N . ASP A 1 125 ? 6.814 -4.889 -12.843 1.00 97.88 125 ASP A N 1
ATOM 972 C CA . ASP A 1 125 ? 5.892 -3.773 -13.064 1.00 97.88 125 ASP A CA 1
ATOM 973 C C . ASP A 1 125 ? 4.655 -4.223 -13.854 1.00 97.88 125 ASP A C 1
ATOM 975 O O . ASP A 1 125 ? 3.518 -3.967 -13.453 1.00 97.88 125 ASP A O 1
ATOM 979 N N . ARG A 1 126 ? 4.860 -4.979 -14.945 1.00 97.56 126 ARG A N 1
ATOM 980 C CA . ARG A 1 126 ? 3.755 -5.539 -15.736 1.00 97.56 126 ARG A CA 1
ATOM 981 C C . ARG A 1 126 ? 2.893 -6.509 -14.940 1.00 97.56 126 ARG A C 1
ATOM 983 O O . ARG A 1 126 ? 1.678 -6.467 -15.097 1.00 97.56 126 ARG A O 1
ATOM 990 N N . VAL A 1 127 ? 3.488 -7.376 -14.120 1.00 97.06 127 VAL A N 1
ATOM 991 C CA . VAL A 1 127 ? 2.732 -8.325 -13.288 1.00 97.06 127 VAL A CA 1
ATOM 992 C C . VAL A 1 127 ? 1.890 -7.578 -12.258 1.00 97.06 127 VAL A C 1
ATOM 994 O O . VAL A 1 127 ? 0.689 -7.823 -12.188 1.00 97.06 127 VAL A O 1
ATOM 997 N N . ILE A 1 128 ? 2.477 -6.630 -11.521 1.00 98.12 128 ILE A N 1
ATOM 998 C CA . ILE A 1 128 ? 1.765 -5.820 -10.522 1.00 98.12 128 ILE A CA 1
ATOM 999 C C . ILE A 1 128 ? 0.587 -5.097 -11.181 1.00 98.12 128 ILE A C 1
ATOM 1001 O O . ILE A 1 128 ? -0.556 -5.253 -10.753 1.00 98.12 128 ILE A O 1
ATOM 1005 N N . VAL A 1 129 ? 0.838 -4.360 -12.267 1.00 98.12 129 VAL A N 1
ATOM 1006 C CA . VAL A 1 129 ? -0.219 -3.618 -12.968 1.00 98.12 129 VAL A CA 1
ATOM 1007 C C . VAL A 1 129 ? -1.288 -4.567 -13.520 1.00 98.12 129 VAL A C 1
ATOM 1009 O O . VAL A 1 129 ? -2.475 -4.275 -13.389 1.00 98.12 129 VAL A O 1
ATOM 1012 N N . ALA A 1 130 ? -0.913 -5.715 -14.094 1.00 97.81 130 ALA A N 1
ATOM 1013 C CA . ALA A 1 130 ? -1.873 -6.685 -14.621 1.00 97.81 130 ALA A CA 1
ATOM 1014 C C . ALA A 1 130 ? -2.780 -7.260 -13.525 1.00 97.81 130 ALA A C 1
ATOM 1016 O O . ALA A 1 130 ? -3.995 -7.292 -13.710 1.00 97.81 130 ALA A O 1
ATOM 1017 N N . VAL A 1 131 ? -2.223 -7.651 -12.373 1.00 97.69 131 VAL A N 1
ATOM 1018 C CA . VAL A 1 131 ? -3.003 -8.157 -11.231 1.00 97.69 131 VAL A CA 1
ATOM 1019 C C . VAL A 1 131 ? -4.009 -7.111 -10.760 1.00 97.69 131 VAL A C 1
ATOM 1021 O O . VAL A 1 131 ? -5.182 -7.433 -10.575 1.00 97.69 131 VAL A O 1
ATOM 1024 N N . LEU A 1 132 ? -3.589 -5.851 -10.626 1.00 97.94 132 LEU A N 1
ATOM 1025 C CA . LEU A 1 132 ? -4.483 -4.768 -10.211 1.00 97.94 132 LEU A CA 1
ATOM 1026 C C . LEU A 1 132 ? -5.595 -4.513 -11.233 1.00 97.94 132 LEU A C 1
ATOM 1028 O O . LEU A 1 132 ? -6.741 -4.296 -10.854 1.00 97.94 132 LEU A O 1
ATOM 1032 N N . ARG A 1 133 ? -5.282 -4.566 -12.532 1.00 97.31 133 ARG A N 1
ATOM 1033 C CA . ARG A 1 133 ? -6.263 -4.348 -13.608 1.00 97.31 133 ARG A CA 1
ATOM 1034 C C . ARG A 1 133 ? -7.274 -5.484 -13.714 1.00 97.31 133 ARG A C 1
ATOM 1036 O O . ARG A 1 133 ? -8.458 -5.210 -13.875 1.00 97.31 133 ARG A O 1
ATOM 1043 N N . LEU A 1 134 ? -6.830 -6.735 -13.591 1.00 97.06 134 LEU A N 1
ATOM 1044 C CA . LEU A 1 134 ? -7.713 -7.906 -13.601 1.00 97.06 134 LEU A CA 1
ATOM 1045 C C . LEU A 1 134 ? -8.703 -7.883 -12.427 1.00 97.06 134 LEU A C 1
ATOM 1047 O O . LEU A 1 134 ? -9.842 -8.325 -12.567 1.00 97.06 134 LEU A O 1
ATOM 1051 N N . ASN A 1 135 ? -8.295 -7.299 -11.300 1.00 96.88 135 ASN A N 1
ATOM 1052 C CA . ASN A 1 135 ? -9.085 -7.242 -10.074 1.00 96.88 135 ASN A CA 1
ATOM 1053 C C . ASN A 1 135 ? -9.728 -5.869 -9.800 1.00 96.88 135 ASN A C 1
ATOM 1055 O O . ASN A 1 135 ? -10.280 -5.674 -8.720 1.00 96.88 135 ASN A O 1
ATOM 1059 N N . ASP A 1 136 ? -9.724 -4.921 -10.751 1.00 96.75 136 ASP A N 1
ATOM 1060 C CA . ASP A 1 136 ? -10.230 -3.547 -10.527 1.00 96.75 136 ASP A CA 1
ATOM 1061 C C . ASP A 1 136 ? -11.693 -3.511 -10.052 1.00 96.75 136 ASP A C 1
ATOM 1063 O O . ASP A 1 136 ? -12.078 -2.667 -9.243 1.00 96.75 136 ASP A O 1
ATOM 1067 N N . HIS A 1 137 ? -12.503 -4.472 -10.500 1.00 97.00 137 HIS A N 1
ATOM 1068 C CA . HIS A 1 137 ? -13.896 -4.609 -10.079 1.00 97.00 137 HIS A CA 1
ATOM 1069 C C . HIS A 1 137 ? -14.050 -5.003 -8.597 1.00 97.00 137 HIS A C 1
ATOM 1071 O O . HIS A 1 137 ? -15.058 -4.655 -7.983 1.00 97.00 137 HIS A O 1
ATOM 1077 N N . ALA A 1 138 ? -13.064 -5.698 -8.023 1.00 97.56 138 ALA A N 1
ATOM 1078 C CA . ALA A 1 138 ? -13.077 -6.188 -6.646 1.00 97.56 138 ALA A CA 1
ATOM 1079 C C . ALA A 1 138 ? -12.377 -5.231 -5.662 1.00 97.56 138 ALA A C 1
ATOM 1081 O O . ALA A 1 138 ? -12.678 -5.248 -4.469 1.00 97.56 138 ALA A O 1
ATOM 1082 N N . LEU A 1 139 ? -11.499 -4.340 -6.148 1.00 98.25 139 LEU A N 1
ATOM 1083 C CA . LEU A 1 139 ? -10.799 -3.358 -5.307 1.00 98.25 139 LEU A CA 1
ATOM 1084 C C . LEU A 1 139 ? -11.738 -2.492 -4.440 1.00 98.25 139 LEU A C 1
ATOM 1086 O O . LEU A 1 139 ? -11.389 -2.243 -3.288 1.00 98.25 139 LEU A O 1
ATOM 1090 N N . PRO A 1 140 ? -12.917 -2.028 -4.910 1.00 98.69 140 PRO A N 1
ATOM 1091 C CA . PRO A 1 140 ? -13.831 -1.273 -4.056 1.00 98.69 140 PRO A CA 1
ATOM 1092 C C . PRO A 1 140 ? -14.326 -2.065 -2.845 1.00 98.69 140 PRO A C 1
ATOM 1094 O O . PRO A 1 140 ? -14.423 -1.492 -1.765 1.00 98.69 140 PRO A O 1
ATOM 1097 N N . ALA A 1 141 ? -14.602 -3.363 -3.012 1.00 98.50 141 ALA A N 1
ATOM 1098 C CA . ALA A 1 141 ? -15.036 -4.225 -1.916 1.00 98.50 141 ALA A CA 1
ATOM 1099 C C . ALA A 1 141 ? -13.901 -4.451 -0.908 1.00 98.50 141 ALA A C 1
ATOM 1101 O O . ALA A 1 141 ? -14.129 -4.320 0.289 1.00 98.50 141 ALA A O 1
ATOM 1102 N N . LEU A 1 142 ? -12.670 -4.664 -1.391 1.00 98.69 142 LEU A N 1
ATOM 1103 C CA . LEU A 1 142 ? -11.477 -4.753 -0.542 1.00 98.69 142 LEU A CA 1
ATOM 1104 C C . LEU A 1 142 ? -11.296 -3.480 0.309 1.00 98.69 142 LEU A C 1
ATOM 1106 O O . LEU A 1 142 ? -11.106 -3.543 1.519 1.00 98.69 142 LEU A O 1
ATOM 1110 N N . MET A 1 143 ? -11.422 -2.299 -0.306 1.00 98.69 143 MET A N 1
ATOM 1111 C CA . MET A 1 143 ? -11.297 -1.025 0.416 1.00 98.69 143 MET A CA 1
ATOM 1112 C C . MET A 1 143 ? -12.462 -0.764 1.377 1.00 98.69 143 MET A C 1
ATOM 1114 O O . MET A 1 143 ? -12.270 -0.118 2.406 1.00 98.69 143 MET A O 1
ATOM 1118 N N . GLN A 1 144 ? -13.663 -1.250 1.058 1.00 98.62 144 GLN A N 1
ATOM 1119 C CA . GLN A 1 144 ? -14.803 -1.180 1.966 1.00 98.62 144 GLN A CA 1
ATOM 1120 C C . GLN A 1 144 ? -14.567 -2.055 3.201 1.00 98.62 144 GLN A C 1
ATOM 1122 O O . GLN A 1 144 ? -14.734 -1.567 4.314 1.00 98.62 144 GLN A O 1
ATOM 1127 N N . GLU A 1 145 ? -14.130 -3.302 3.016 1.00 98.81 145 GLU A N 1
ATOM 1128 C CA . GLU A 1 145 ? -13.803 -4.207 4.121 1.00 98.81 145 GLU A CA 1
ATOM 1129 C C . GLU A 1 145 ? -12.707 -3.616 5.015 1.00 98.81 145 GLU A C 1
ATOM 1131 O O . GLU A 1 145 ? -12.840 -3.625 6.237 1.00 98.81 145 GLU A O 1
ATOM 1136 N N . ARG A 1 146 ? -11.675 -3.002 4.419 1.00 98.75 146 ARG A N 1
ATOM 1137 C CA . ARG A 1 146 ? -10.622 -2.288 5.156 1.00 98.75 146 ARG A CA 1
ATOM 1138 C C . ARG A 1 146 ? -11.210 -1.232 6.088 1.00 98.75 146 ARG A C 1
ATOM 1140 O O . ARG A 1 146 ? -10.903 -1.206 7.280 1.00 98.75 146 ARG A O 1
ATOM 1147 N N . ASP A 1 147 ? -12.049 -0.355 5.543 1.00 98.50 147 ASP A N 1
ATOM 1148 C CA . ASP A 1 147 ? -12.646 0.743 6.298 1.00 98.50 147 ASP A CA 1
ATOM 1149 C C . ASP A 1 147 ? -13.648 0.219 7.354 1.00 98.50 147 ASP A C 1
ATOM 1151 O O . ASP A 1 147 ? -13.733 0.776 8.449 1.00 98.50 147 ASP A O 1
ATOM 1155 N N . GLU A 1 148 ? -14.368 -0.876 7.082 1.00 98.38 148 GLU A N 1
ATOM 1156 C CA . GLU A 1 148 ? -15.235 -1.563 8.051 1.00 98.38 148 GLU A CA 1
ATOM 1157 C C . GLU A 1 148 ? -14.441 -2.196 9.198 1.00 98.38 148 GLU A C 1
ATOM 1159 O O . GLU A 1 148 ? -14.853 -2.107 10.356 1.00 98.38 148 GLU A O 1
ATOM 1164 N N . THR A 1 149 ? -13.283 -2.792 8.919 1.00 98.50 149 THR A N 1
ATOM 1165 C CA . THR A 1 149 ? -12.380 -3.316 9.950 1.00 98.50 149 THR A CA 1
ATOM 1166 C C . THR A 1 149 ? -11.867 -2.207 10.854 1.00 98.50 149 THR A C 1
ATOM 1168 O O . THR A 1 149 ? -11.916 -2.355 12.074 1.00 98.50 149 THR A O 1
ATOM 1171 N N . LEU A 1 150 ? -11.461 -1.066 10.294 1.00 98.06 150 LEU A N 1
ATOM 1172 C CA . LEU A 1 150 ? -11.079 0.100 11.094 1.00 98.06 150 LEU A CA 1
ATOM 1173 C C . LEU A 1 150 ? -12.240 0.604 11.961 1.00 98.06 150 LEU A C 1
ATOM 1175 O O . LEU A 1 150 ? -12.035 0.987 13.109 1.00 98.06 150 LEU A O 1
ATOM 1179 N N . LEU A 1 151 ? -13.472 0.585 11.438 1.00 97.25 151 LEU A N 1
ATOM 1180 C CA . LEU A 1 151 ? -14.665 0.975 12.196 1.00 97.25 151 LEU A CA 1
ATOM 1181 C C . LEU A 1 151 ? -14.958 0.032 13.363 1.00 97.25 151 LEU A C 1
ATOM 1183 O O . LEU A 1 151 ? -15.364 0.504 14.421 1.00 97.25 151 LEU A O 1
ATOM 1187 N N . ARG A 1 152 ? -14.744 -1.276 13.192 1.00 96.38 152 ARG A N 1
ATOM 1188 C CA . ARG A 1 152 ? -14.958 -2.271 14.255 1.00 96.38 152 ARG A CA 1
ATOM 1189 C C . ARG A 1 152 ? -14.043 -2.059 15.460 1.00 96.38 152 ARG A C 1
ATOM 1191 O O . ARG A 1 152 ? -14.494 -2.294 16.570 1.00 96.38 152 ARG A O 1
ATOM 1198 N N . HIS A 1 153 ? -12.828 -1.563 15.237 1.00 94.44 153 HIS A N 1
ATOM 1199 C CA . HIS A 1 153 ? -11.852 -1.284 16.296 1.00 94.44 153 HIS A CA 1
ATOM 1200 C C . HIS A 1 153 ? -11.916 0.169 16.805 1.00 94.44 153 HIS A C 1
ATOM 1202 O O . HIS A 1 153 ? -11.103 0.595 17.628 1.00 94.44 153 HIS A O 1
ATOM 1208 N N . GLN A 1 154 ? -12.886 0.970 16.343 1.00 89.31 154 GLN A N 1
ATOM 1209 C CA . GLN A 1 154 ? -13.076 2.312 16.888 1.00 89.31 154 GLN A CA 1
ATOM 1210 C C . GLN A 1 154 ? -13.444 2.257 18.369 1.00 89.31 154 GLN A C 1
ATOM 1212 O O . GLN A 1 154 ? -14.390 1.585 18.773 1.00 89.31 154 GLN A O 1
ATOM 1217 N N . GLY A 1 155 ? -12.724 3.041 19.170 1.00 85.50 155 GLY A N 1
ATOM 1218 C CA . GLY A 1 155 ? -12.917 3.110 20.617 1.00 85.50 155 GLY A CA 1
ATOM 1219 C C . GLY A 1 155 ? -12.114 2.076 21.406 1.00 85.50 155 GLY A C 1
ATOM 1220 O O . GLY A 1 155 ? -12.038 2.210 22.625 1.00 85.50 155 GLY A O 1
ATOM 1221 N N . GLU A 1 156 ? -11.477 1.106 20.742 1.00 88.06 156 GLU A N 1
ATOM 1222 C CA . GLU A 1 156 ? -10.508 0.198 21.376 1.00 88.06 156 GLU A CA 1
ATOM 1223 C C . GLU A 1 156 ? -9.144 0.884 21.559 1.00 88.06 156 GLU A C 1
ATOM 1225 O O . GLU A 1 156 ? -8.490 0.715 22.590 1.00 88.06 156 GLU A O 1
ATOM 1230 N N . ALA A 1 157 ? -8.776 1.755 20.614 1.00 88.81 157 ALA A N 1
ATOM 1231 C CA . ALA A 1 157 ? -7.596 2.612 20.666 1.00 88.81 157 ALA A CA 1
ATOM 1232 C C . ALA A 1 157 ? -7.953 4.094 20.460 1.00 88.81 157 ALA A C 1
ATOM 1234 O O . ALA A 1 157 ? -8.968 4.440 19.850 1.00 88.81 157 ALA A O 1
ATOM 1235 N N . ALA A 1 158 ? -7.088 4.985 20.960 1.00 92.31 158 ALA A N 1
ATOM 1236 C CA . ALA A 1 158 ? -7.209 6.427 20.725 1.00 92.31 158 ALA A CA 1
ATOM 1237 C C . ALA A 1 158 ? -6.937 6.798 19.257 1.00 92.31 158 ALA A C 1
ATOM 1239 O O . ALA A 1 158 ? -7.587 7.695 18.729 1.00 92.31 158 ALA A O 1
ATOM 1240 N N . ASP A 1 159 ? -6.001 6.091 18.622 1.00 96.00 159 ASP A N 1
ATOM 1241 C CA . ASP A 1 159 ? -5.703 6.146 17.193 1.00 96.00 159 ASP A CA 1
ATOM 1242 C C . ASP A 1 159 ? -5.720 4.709 16.660 1.00 96.00 159 ASP A C 1
ATOM 1244 O O . ASP A 1 159 ? -4.830 3.915 16.967 1.00 96.00 159 ASP A O 1
ATOM 1248 N N . VAL A 1 160 ? -6.751 4.367 15.886 1.00 97.19 160 VAL A N 1
ATOM 1249 C CA . VAL A 1 160 ? -6.923 3.014 15.328 1.00 97.19 160 VAL A CA 1
ATOM 1250 C C . VAL A 1 160 ? -5.825 2.700 14.307 1.00 97.19 160 VAL A C 1
ATOM 1252 O O . VAL A 1 160 ? -5.437 1.544 14.142 1.00 97.19 160 VAL A O 1
ATOM 1255 N N . LEU A 1 161 ? -5.273 3.722 13.643 1.00 97.19 161 LEU A N 1
ATOM 1256 C CA . LEU A 1 161 ? -4.200 3.543 12.664 1.00 97.19 161 LEU A CA 1
ATOM 1257 C C . LEU A 1 161 ? -2.841 3.227 13.315 1.00 97.19 161 LEU A C 1
ATOM 1259 O O . LEU A 1 161 ? -1.909 2.786 12.637 1.00 97.19 161 LEU A O 1
ATOM 1263 N N . ALA A 1 162 ? -2.744 3.424 14.632 1.00 96.25 162 ALA A N 1
ATOM 1264 C CA . ALA A 1 162 ? -1.595 3.084 15.464 1.00 96.25 162 ALA A CA 1
ATOM 1265 C C . ALA A 1 162 ? -1.826 1.834 16.342 1.00 96.25 162 ALA A C 1
ATOM 1267 O O . ALA A 1 162 ? -0.973 1.503 17.168 1.00 96.25 162 ALA A O 1
ATOM 1268 N N . ASP A 1 163 ? -2.964 1.146 16.193 1.00 96.19 163 ASP A N 1
ATOM 1269 C CA . ASP A 1 163 ? -3.316 -0.018 17.008 1.00 96.19 163 ASP A CA 1
ATOM 1270 C C . ASP A 1 163 ? -2.562 -1.281 16.567 1.00 96.19 163 ASP A C 1
ATOM 1272 O O . ASP A 1 163 ? -2.894 -1.916 15.563 1.00 96.19 163 ASP A O 1
ATOM 1276 N N . LEU A 1 164 ? -1.570 -1.670 17.373 1.00 95.50 164 LEU A N 1
ATOM 1277 C CA . LEU A 1 164 ? -0.705 -2.830 17.139 1.00 95.50 164 LEU A CA 1
ATOM 1278 C C . LEU A 1 164 ? -1.436 -4.180 17.208 1.00 95.50 164 LEU A C 1
ATOM 1280 O O . LEU A 1 164 ? -0.855 -5.198 16.839 1.00 95.50 164 LEU A O 1
ATOM 1284 N N . SER A 1 165 ? -2.678 -4.220 17.701 1.00 94.69 165 SER A N 1
ATOM 1285 C CA . SER A 1 165 ? -3.473 -5.452 17.747 1.00 94.69 165 SER A CA 1
ATOM 1286 C C . SER A 1 165 ? -4.119 -5.807 16.403 1.00 94.69 165 SER A C 1
ATOM 1288 O O . SER A 1 165 ? -4.558 -6.943 16.220 1.00 94.69 165 SER A O 1
ATOM 1290 N N . VAL A 1 166 ? -4.127 -4.872 15.445 1.00 95.38 166 VAL A N 1
ATOM 1291 C CA . VAL A 1 166 ? -4.767 -5.035 14.134 1.00 95.38 166 VAL A CA 1
ATOM 1292 C C . VAL A 1 166 ? -3.747 -4.799 13.024 1.00 95.38 166 VAL A C 1
ATOM 1294 O O . VAL A 1 166 ? -3.452 -3.656 12.677 1.00 95.38 166 VAL A O 1
ATOM 1297 N N . GLU A 1 167 ? -3.202 -5.883 12.469 1.00 95.94 167 GLU A N 1
ATOM 1298 C CA . GLU A 1 167 ? -2.223 -5.848 11.369 1.00 95.94 167 GLU A CA 1
ATOM 1299 C C . GLU A 1 167 ? -2.907 -5.793 9.994 1.00 95.94 167 GLU A C 1
ATOM 1301 O O . GLU A 1 167 ? -2.695 -4.854 9.227 1.00 95.94 167 GLU A O 1
ATOM 1306 N N . GLU A 1 168 ? -3.737 -6.789 9.678 1.00 97.12 168 GLU A N 1
ATOM 1307 C CA . GLU A 1 168 ? -4.447 -6.917 8.403 1.00 97.12 168 GLU A CA 1
ATOM 1308 C C . GLU A 1 168 ? -5.864 -6.345 8.515 1.00 97.12 168 GLU A C 1
ATOM 1310 O O . GLU A 1 168 ? -6.589 -6.607 9.475 1.00 97.12 168 GLU A O 1
ATOM 1315 N N . LEU A 1 169 ? -6.265 -5.553 7.521 1.00 98.56 169 LEU A N 1
ATOM 1316 C CA . LEU A 1 169 ? -7.551 -4.853 7.517 1.00 98.56 169 LEU A CA 1
ATOM 1317 C C . LEU A 1 169 ? -8.559 -5.422 6.518 1.00 98.56 169 LEU A C 1
ATOM 1319 O O . LEU A 1 169 ? -9.760 -5.251 6.710 1.00 98.56 169 LEU A O 1
ATOM 1323 N N . SER A 1 170 ? -8.089 -6.050 5.445 1.00 98.62 170 SER A N 1
ATOM 1324 C CA . SER A 1 170 ? -8.934 -6.692 4.436 1.00 98.62 170 SER A CA 1
ATOM 1325 C C . SER A 1 170 ? -8.120 -7.687 3.625 1.00 98.62 170 SER A C 1
ATOM 1327 O O . SER A 1 170 ? -6.916 -7.478 3.446 1.00 98.62 170 SER A O 1
ATOM 1329 N N . LEU A 1 171 ? -8.780 -8.723 3.110 1.00 97.62 171 LEU A N 1
ATOM 1330 C CA . LEU A 1 171 ? -8.154 -9.780 2.326 1.00 97.62 171 LEU A CA 1
ATOM 1331 C C . LEU A 1 171 ? -9.099 -10.257 1.222 1.00 97.62 171 LEU A C 1
ATOM 1333 O O . LEU A 1 171 ? -10.189 -10.758 1.473 1.00 97.62 171 LEU A O 1
ATOM 1337 N N . LEU A 1 172 ? -8.618 -10.193 -0.012 1.00 96.88 172 LEU A N 1
ATOM 1338 C CA . LEU A 1 172 ? -9.234 -10.798 -1.182 1.00 96.88 172 LEU A CA 1
ATOM 1339 C C . LEU A 1 172 ? -8.357 -11.964 -1.657 1.00 96.88 172 LEU A C 1
ATOM 1341 O O . LEU A 1 172 ? -7.313 -11.723 -2.272 1.00 96.88 172 LEU A O 1
ATOM 1345 N N . PRO A 1 173 ? -8.760 -13.222 -1.416 1.00 95.31 173 PRO A N 1
ATOM 1346 C CA . PRO A 1 173 ? -8.137 -14.377 -2.050 1.00 95.31 173 PRO A CA 1
ATOM 1347 C C . PRO A 1 173 ? -8.321 -14.319 -3.570 1.00 95.31 173 PRO A C 1
ATOM 1349 O O . PRO A 1 173 ? -9.394 -13.970 -4.060 1.00 95.31 173 PRO A O 1
ATOM 1352 N N . LEU A 1 174 ? -7.279 -14.676 -4.318 1.00 92.19 174 LEU A N 1
ATOM 1353 C CA . LEU A 1 174 ? -7.322 -14.787 -5.772 1.00 92.19 174 LEU A CA 1
ATOM 1354 C C . LEU A 1 174 ? -7.345 -16.263 -6.160 1.00 92.19 174 LEU A C 1
ATOM 1356 O O . LEU A 1 174 ? -6.436 -17.018 -5.815 1.00 92.19 174 LEU A O 1
ATOM 1360 N N . GLU A 1 175 ? -8.369 -16.660 -6.906 1.00 77.69 175 GLU A N 1
ATOM 1361 C CA . GLU A 1 175 ? -8.393 -17.949 -7.590 1.00 77.69 175 GLU A CA 1
ATOM 1362 C C . GLU A 1 175 ? -7.732 -17.768 -8.965 1.00 77.69 175 GLU A C 1
ATOM 1364 O O . GLU A 1 175 ? -8.212 -16.985 -9.788 1.00 77.69 175 GLU A O 1
ATOM 1369 N N . LEU A 1 176 ? -6.601 -18.446 -9.191 1.00 58.97 176 LEU A N 1
ATOM 1370 C CA . LEU A 1 176 ? -5.920 -18.530 -10.490 1.00 58.97 176 LEU A CA 1
ATOM 1371 C C . LEU A 1 176 ? -5.989 -19.952 -11.047 1.00 58.97 176 LEU A C 1
ATOM 1373 O O . LEU A 1 176 ? -5.735 -20.898 -10.266 1.00 58.97 176 LEU A O 1
#